Protein AF-A0A524IUM6-F1 (afdb_monomer_lite)

Structure (mmCIF, N/CA/C/O backbone):
data_AF-A0A524IUM6-F1
#
_entry.id   AF-A0A524IUM6-F1
#
loop_
_atom_site.group_PDB
_atom_site.id
_atom_site.type_symbol
_atom_site.label_atom_id
_atom_site.label_alt_id
_atom_site.label_comp_id
_atom_site.label_asym_id
_atom_site.label_entity_id
_atom_site.label_seq_id
_atom_site.pdbx_PDB_ins_code
_atom_site.Cartn_x
_atom_site.Cartn_y
_atom_site.Cartn_z
_atom_site.occupancy
_atom_site.B_iso_or_equiv
_atom_site.auth_seq_id
_atom_site.auth_comp_id
_atom_site.auth_asym_id
_atom_site.auth_atom_id
_atom_site.pdbx_PDB_model_num
ATOM 1 N N . MET A 1 1 ? -0.950 -3.202 12.504 1.00 82.06 1 MET A N 1
ATOM 2 C CA . MET A 1 1 ? -1.424 -2.932 11.117 1.00 82.06 1 MET A CA 1
ATOM 3 C C . MET A 1 1 ? -0.906 -4.008 10.167 1.00 82.06 1 MET A C 1
ATOM 5 O O . MET A 1 1 ? 0.249 -4.397 10.293 1.00 82.06 1 MET A O 1
ATOM 9 N N . GLY A 1 2 ? -1.723 -4.448 9.203 1.00 90.50 2 GLY A N 1
ATOM 10 C CA . GLY A 1 2 ? -1.296 -5.355 8.129 1.00 90.50 2 GLY A CA 1
ATOM 11 C C . GLY A 1 2 ? -2.139 -5.227 6.857 1.00 90.50 2 GLY A C 1
ATOM 12 O O . GLY A 1 2 ? -3.151 -4.526 6.854 1.00 90.50 2 GLY A O 1
ATOM 13 N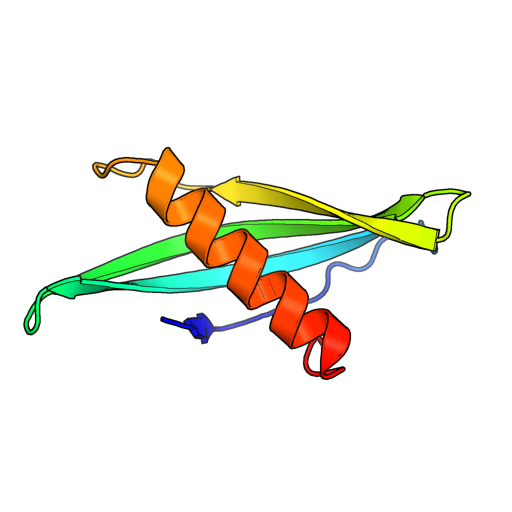 N . ILE A 1 3 ? -1.721 -5.906 5.783 1.00 91.75 3 ILE A N 1
ATOM 14 C CA . ILE A 1 3 ? -2.484 -6.028 4.531 1.00 91.75 3 ILE A CA 1
ATOM 15 C C . ILE A 1 3 ? -2.822 -7.503 4.305 1.00 91.75 3 ILE A C 1
ATOM 17 O O . ILE A 1 3 ? -1.938 -8.357 4.337 1.00 91.75 3 ILE A O 1
ATOM 21 N N . LYS A 1 4 ? -4.102 -7.797 4.085 1.00 92.00 4 LYS A N 1
ATOM 22 C CA . LYS A 1 4 ? -4.636 -9.136 3.821 1.00 92.00 4 LYS A CA 1
ATOM 23 C C . LYS A 1 4 ? -5.095 -9.258 2.372 1.00 92.00 4 LYS A C 1
ATOM 25 O O . LYS A 1 4 ? -5.351 -8.251 1.712 1.00 92.00 4 LYS A O 1
ATOM 30 N N . ASN A 1 5 ? -5.225 -10.501 1.902 1.00 91.88 5 ASN A N 1
ATOM 31 C CA . ASN A 1 5 ? -5.755 -10.832 0.574 1.00 91.88 5 ASN A CA 1
ATOM 32 C C . ASN A 1 5 ? -5.052 -10.053 -0.548 1.00 91.88 5 ASN A C 1
ATOM 34 O O . ASN A 1 5 ? -5.694 -9.515 -1.448 1.00 91.88 5 ASN A O 1
ATOM 38 N N . LEU A 1 6 ? -3.726 -9.929 -0.436 1.00 92.56 6 LEU A N 1
ATOM 39 C CA . LEU A 1 6 ? -2.924 -9.162 -1.373 1.00 92.56 6 LEU A CA 1
ATOM 40 C C . LEU A 1 6 ? -2.826 -9.912 -2.702 1.00 92.56 6 LEU A C 1
ATOM 42 O O . LEU A 1 6 ? -2.323 -11.031 -2.757 1.00 92.56 6 LEU A O 1
ATOM 46 N N . VAL A 1 7 ? -3.279 -9.269 -3.770 1.00 92.88 7 VAL A N 1
ATOM 47 C CA . VAL A 1 7 ? -3.257 -9.806 -5.129 1.00 92.88 7 VAL A CA 1
ATOM 48 C C . VAL A 1 7 ? -2.533 -8.819 -6.030 1.00 92.88 7 VAL A C 1
ATOM 50 O O . VAL A 1 7 ? -2.866 -7.631 -6.057 1.00 92.88 7 VAL A O 1
ATOM 53 N N . LYS A 1 8 ? -1.547 -9.309 -6.782 1.00 92.81 8 LYS A N 1
ATOM 54 C CA . LYS A 1 8 ? -0.905 -8.554 -7.857 1.00 92.81 8 LYS A CA 1
ATOM 55 C C . LYS A 1 8 ? -1.824 -8.552 -9.077 1.00 92.81 8 LYS A C 1
ATOM 57 O O . LYS A 1 8 ? -2.276 -9.603 -9.520 1.00 92.81 8 LYS A O 1
ATOM 62 N N . LYS A 1 9 ? -2.107 -7.370 -9.618 1.00 89.94 9 LYS A N 1
ATOM 63 C CA . LYS A 1 9 ? -2.863 -7.224 -10.862 1.00 89.94 9 LYS A CA 1
ATOM 64 C C . LYS A 1 9 ? -1.936 -7.450 -12.046 1.00 89.94 9 LYS A C 1
ATOM 66 O O . LYS A 1 9 ? -0.865 -6.844 -12.112 1.00 89.94 9 LYS A O 1
ATOM 71 N N . ASP A 1 10 ? -2.370 -8.303 -12.963 1.00 83.19 10 ASP A N 1
ATOM 72 C CA . ASP A 1 10 ? -1.649 -8.565 -14.200 1.00 83.19 10 ASP A CA 1
ATOM 73 C C . ASP A 1 10 ? -1.856 -7.395 -15.167 1.00 83.19 10 ASP A C 1
ATOM 75 O O . ASP A 1 10 ? -2.980 -7.069 -15.553 1.00 83.19 10 ASP A O 1
ATOM 79 N N . LEU A 1 11 ? -0.769 -6.686 -15.460 1.00 81.06 11 LEU A N 1
ATOM 80 C CA . LEU A 1 11 ? -0.749 -5.526 -16.340 1.00 81.06 11 LEU A CA 1
ATOM 81 C C . LEU A 1 11 ? 0.510 -5.601 -17.203 1.00 81.06 11 LEU A C 1
ATOM 83 O O . LEU A 1 11 ? 1.575 -5.931 -16.679 1.00 81.06 11 LEU A O 1
ATOM 87 N N . PRO A 1 12 ? 0.440 -5.205 -18.483 1.00 76.31 12 PRO A N 1
ATOM 88 C CA . PRO A 1 12 ? 1.559 -5.321 -19.421 1.00 76.31 12 PRO A CA 1
ATOM 89 C C . PRO A 1 12 ? 2.686 -4.292 -19.187 1.00 76.31 12 PRO A C 1
ATOM 91 O O . PRO A 1 12 ? 3.526 -4.088 -20.056 1.00 76.31 12 PRO A O 1
ATOM 94 N N . LEU A 1 13 ? 2.706 -3.59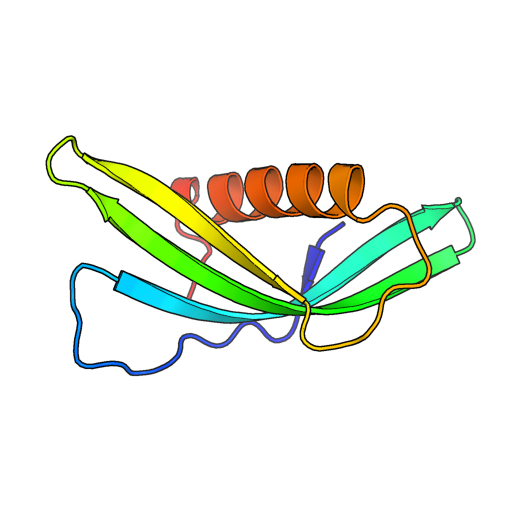7 -18.042 1.00 79.75 13 LEU A N 1
ATOM 95 C CA . LEU A 1 13 ? 3.667 -2.534 -17.738 1.00 79.75 13 LEU A CA 1
ATOM 96 C C . LEU A 1 13 ? 4.724 -3.029 -16.746 1.00 79.75 13 LEU A C 1
ATOM 98 O O . LEU A 1 13 ? 4.492 -3.062 -15.541 1.00 79.75 13 LEU A O 1
ATOM 102 N N . GLU A 1 14 ? 5.921 -3.348 -17.233 1.00 73.44 14 GLU A N 1
ATOM 103 C CA . GLU A 1 14 ? 6.986 -3.919 -16.392 1.00 73.44 14 GLU A CA 1
ATOM 104 C C . GLU A 1 14 ? 7.494 -2.965 -15.296 1.00 73.44 14 GLU A C 1
ATOM 106 O O . GLU A 1 14 ? 7.859 -3.393 -14.199 1.00 73.44 14 GLU A O 1
ATOM 111 N N . TYR A 1 15 ? 7.479 -1.655 -15.556 1.00 78.69 15 TYR A N 1
ATOM 112 C CA . TYR A 1 15 ? 7.954 -0.632 -14.617 1.00 78.69 15 TYR A CA 1
ATOM 113 C C . TYR A 1 15 ? 6.934 -0.277 -13.523 1.00 78.69 15 TYR A C 1
ATOM 115 O O . TYR A 1 15 ? 7.272 0.441 -12.572 1.00 78.69 15 TYR A O 1
ATOM 123 N N . ARG A 1 16 ? 5.688 -0.760 -13.648 1.00 87.31 16 ARG A N 1
ATOM 124 C CA . ARG A 1 16 ? 4.584 -0.432 -12.746 1.00 87.31 16 ARG A CA 1
ATOM 125 C C . ARG A 1 16 ? 3.839 -1.683 -12.308 1.00 87.31 16 ARG A C 1
ATOM 127 O O . ARG A 1 16 ? 3.041 -2.250 -13.044 1.00 87.31 16 ARG A O 1
ATOM 134 N N . LYS A 1 17 ? 4.009 -2.042 -11.041 1.00 91.94 17 LYS A N 1
ATOM 135 C CA . LYS A 1 17 ? 3.247 -3.124 -10.411 1.00 91.94 17 LYS A CA 1
ATOM 136 C C . LYS A 1 17 ? 2.031 -2.536 -9.714 1.00 91.94 17 LYS A C 1
ATOM 138 O O . LYS A 1 17 ? 2.161 -1.532 -9.014 1.00 91.94 17 LYS A O 1
ATOM 143 N N . ILE A 1 18 ? 0.864 -3.147 -9.893 1.00 93.69 18 ILE A N 1
ATOM 144 C CA . ILE A 1 18 ? -0.361 -2.758 -9.189 1.00 93.69 18 ILE A CA 1
ATOM 145 C C . ILE A 1 18 ? -0.817 -3.921 -8.325 1.00 93.69 18 ILE A C 1
ATOM 147 O O . ILE A 1 18 ? -0.771 -5.073 -8.743 1.00 93.69 18 ILE A O 1
ATOM 151 N N . PHE A 1 19 ? -1.265 -3.601 -7.122 1.00 95.25 19 PHE A N 1
ATOM 152 C CA . PHE A 1 19 ? -1.741 -4.553 -6.141 1.00 95.25 19 PHE A CA 1
ATOM 153 C C . PHE A 1 19 ? -3.087 -4.103 -5.590 1.00 95.25 19 PHE A C 1
ATOM 155 O O . PHE A 1 19 ? -3.355 -2.906 -5.473 1.00 95.25 19 PHE A O 1
ATOM 162 N N . SER A 1 20 ? -3.912 -5.065 -5.208 1.00 95.38 20 SER A N 1
ATOM 163 C CA . SER A 1 20 ? -5.133 -4.847 -4.438 1.00 95.38 20 SER A CA 1
ATOM 164 C C . SER A 1 20 ? -5.121 -5.708 -3.190 1.00 95.38 20 SER A C 1
ATOM 166 O O . SER A 1 20 ? -4.613 -6.824 -3.222 1.00 95.38 20 SER A O 1
ATOM 168 N N . GLY A 1 21 ? -5.696 -5.204 -2.106 1.00 94.69 21 GLY A N 1
ATOM 169 C CA . GLY A 1 21 ? -5.828 -5.953 -0.864 1.00 94.69 21 GLY A CA 1
ATOM 170 C C . GLY A 1 21 ? -6.680 -5.213 0.154 1.00 94.69 21 GLY A C 1
ATOM 171 O O . GLY A 1 21 ? -7.218 -4.138 -0.115 1.00 94.69 21 GLY A O 1
ATOM 172 N N . GLU A 1 22 ? -6.782 -5.788 1.342 1.00 95.38 22 GLU A N 1
ATOM 173 C CA . GLU A 1 22 ? -7.485 -5.199 2.476 1.00 95.38 22 GLU A CA 1
ATOM 174 C C . GLU A 1 22 ? -6.472 -4.725 3.517 1.00 95.38 22 GLU A C 1
ATOM 176 O O . GLU A 1 22 ? -5.741 -5.527 4.097 1.00 95.38 22 GLU A O 1
ATOM 181 N N . ALA A 1 23 ? -6.408 -3.417 3.757 1.00 93.50 23 ALA A N 1
ATOM 182 C CA . ALA A 1 23 ? -5.608 -2.857 4.836 1.00 93.50 23 ALA A CA 1
ATOM 183 C C . ALA A 1 23 ? -6.398 -2.900 6.143 1.00 93.50 23 ALA A C 1
ATOM 185 O O . ALA A 1 23 ? -7.517 -2.396 6.205 1.00 93.50 23 ALA A O 1
ATOM 186 N N . VAL A 1 24 ? -5.790 -3.460 7.188 1.00 93.06 24 VAL A N 1
ATOM 187 C CA . VAL A 1 24 ? -6.359 -3.525 8.536 1.00 93.06 24 VAL A CA 1
ATOM 188 C C . VAL A 1 24 ? -5.525 -2.652 9.466 1.00 93.06 24 VAL A C 1
ATOM 190 O O . VAL A 1 24 ? -4.349 -2.935 9.733 1.00 93.06 24 VAL A O 1
ATOM 193 N N . PHE A 1 25 ? -6.141 -1.581 9.951 1.00 90.50 25 PHE A N 1
ATOM 194 C CA . PHE A 1 25 ? -5.564 -0.627 10.888 1.00 90.50 25 PHE A CA 1
ATOM 195 C C . PHE A 1 25 ? -6.091 -0.894 12.294 1.00 90.50 25 PHE A C 1
ATOM 197 O O . PHE A 1 25 ? -7.285 -1.103 12.487 1.00 90.50 25 PHE A O 1
ATOM 204 N N . GLU A 1 26 ? -5.207 -0.851 13.282 1.00 89.12 26 GLU A N 1
ATOM 205 C CA . GLU A 1 26 ? -5.585 -0.848 14.696 1.00 89.12 26 GLU A CA 1
ATOM 206 C C . GLU A 1 26 ? -5.708 0.615 15.117 1.00 89.12 26 GLU A C 1
ATOM 208 O O . GLU A 1 26 ? -4.722 1.351 15.077 1.00 89.12 26 GLU A O 1
ATOM 213 N N . ILE A 1 27 ? -6.927 1.056 15.431 1.00 85.56 27 ILE A N 1
ATOM 214 C CA . ILE A 1 27 ? -7.217 2.458 15.765 1.00 85.56 27 ILE A CA 1
ATOM 215 C C . ILE A 1 27 ? -7.183 2.652 17.282 1.00 85.56 27 ILE A C 1
ATOM 217 O O . ILE A 1 27 ? -6.614 3.621 17.780 1.00 85.56 27 ILE A O 1
ATOM 221 N N . THR A 1 28 ? -7.747 1.698 18.022 1.00 84.88 28 THR A N 1
ATOM 222 C CA . THR A 1 28 ? -7.650 1.598 19.483 1.00 84.88 28 THR A CA 1
ATOM 223 C C . THR A 1 28 ? -7.425 0.139 19.880 1.00 84.88 28 THR A C 1
ATOM 225 O O . THR A 1 28 ? -7.549 -0.756 19.047 1.00 84.88 28 THR A O 1
ATOM 228 N N . ALA A 1 29 ? -7.156 -0.126 21.163 1.00 83.31 29 ALA A N 1
ATOM 229 C CA . ALA A 1 29 ? -6.967 -1.489 21.675 1.00 83.31 29 ALA A CA 1
ATOM 230 C C . ALA A 1 29 ? -8.157 -2.438 21.403 1.00 83.31 29 ALA A C 1
ATOM 232 O O . ALA A 1 29 ? -7.991 -3.652 21.417 1.00 83.31 29 ALA A O 1
ATOM 233 N N . SER A 1 30 ? -9.348 -1.890 21.153 1.00 83.88 30 SER A N 1
ATOM 234 C CA . SER A 1 30 ? -10.589 -2.635 20.925 1.00 83.88 30 SER A CA 1
ATOM 235 C C . SER A 1 30 ? -11.238 -2.364 19.565 1.00 83.88 30 SER A C 1
ATOM 237 O O . SER A 1 30 ? -12.299 -2.921 19.292 1.00 83.88 30 SER A O 1
ATOM 239 N N . SER A 1 31 ? -10.638 -1.532 18.701 1.00 86.00 31 SER A N 1
ATOM 240 C CA . SER A 1 31 ? -11.215 -1.200 17.393 1.00 86.00 31 SER A CA 1
ATOM 241 C C . SER A 1 31 ? -10.213 -1.333 16.252 1.00 86.00 31 SER A C 1
ATOM 243 O O . SER A 1 31 ? -9.082 -0.838 16.299 1.00 86.00 31 SER A O 1
ATOM 245 N N . THR A 1 32 ? -10.672 -1.993 15.191 1.00 89.31 32 THR A N 1
ATOM 246 C CA . THR A 1 32 ? -9.942 -2.11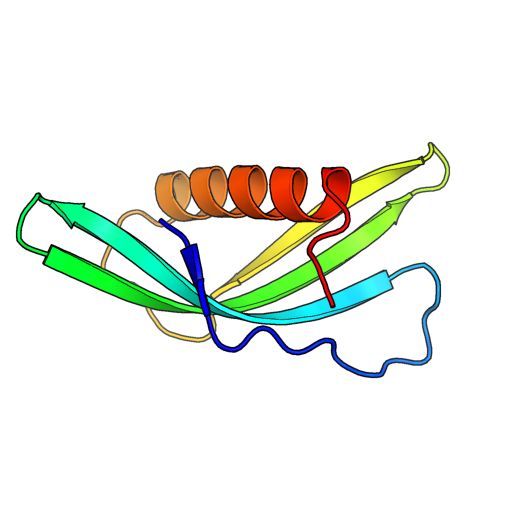2 13.933 1.00 89.31 32 THR A CA 1
ATOM 247 C C . THR A 1 32 ? -10.746 -1.478 12.810 1.00 89.31 32 THR A C 1
ATOM 249 O O . THR A 1 32 ? -11.974 -1.535 12.793 1.00 89.31 32 THR A O 1
ATOM 252 N N . LEU A 1 33 ? -10.037 -0.855 11.877 1.00 89.44 33 LEU A N 1
ATOM 253 C CA . LEU A 1 33 ? -10.586 -0.281 10.661 1.00 89.44 33 LEU A CA 1
ATOM 254 C C . LEU A 1 33 ? -10.050 -1.092 9.481 1.00 89.44 33 LEU A C 1
ATOM 256 O O . LEU A 1 33 ? -8.840 -1.130 9.256 1.00 89.44 33 LEU A O 1
ATOM 260 N N . ALA A 1 34 ? -10.945 -1.736 8.738 1.00 90.69 34 ALA A N 1
ATOM 261 C CA . ALA A 1 34 ? -10.610 -2.449 7.512 1.00 90.69 34 ALA A CA 1
ATOM 262 C C . ALA A 1 34 ? -10.994 -1.604 6.293 1.00 90.69 34 ALA A C 1
ATOM 264 O O . ALA A 1 34 ? -12.093 -1.052 6.225 1.00 90.69 34 ALA A O 1
ATOM 265 N N . CYS A 1 35 ? -10.089 -1.487 5.323 1.00 92.12 35 CYS A N 1
ATOM 266 C CA . CYS A 1 35 ? -10.324 -0.728 4.099 1.00 92.12 35 CYS A CA 1
ATOM 267 C C . CYS A 1 35 ? -9.809 -1.494 2.886 1.00 92.12 35 CYS A C 1
ATOM 269 O O . CYS A 1 35 ? -8.661 -1.940 2.861 1.00 92.12 35 CYS A O 1
ATOM 271 N N . THR A 1 36 ? -10.624 -1.572 1.835 1.00 94.31 36 THR A N 1
ATOM 272 C CA . THR A 1 36 ? -10.146 -2.047 0.536 1.00 94.31 36 THR A CA 1
ATOM 273 C C . THR A 1 36 ? -9.227 -0.999 -0.078 1.00 94.31 36 THR A C 1
ATOM 275 O O . THR A 1 36 ? -9.602 0.168 -0.233 1.00 94.31 36 THR A O 1
ATOM 278 N N . ILE A 1 37 ? -8.017 -1.422 -0.431 1.00 94.88 37 ILE A N 1
ATOM 279 C CA . ILE A 1 37 ? -6.993 -0.569 -1.015 1.00 94.88 37 ILE A CA 1
ATOM 280 C C . ILE A 1 37 ? -6.503 -1.123 -2.345 1.00 94.88 37 ILE A C 1
ATOM 282 O O . ILE A 1 37 ? -6.470 -2.328 -2.597 1.00 94.88 37 ILE A O 1
ATOM 286 N N . GLU A 1 38 ? -6.057 -0.207 -3.184 1.00 95.62 38 GLU A N 1
ATOM 287 C CA . GLU A 1 38 ? -5.258 -0.489 -4.361 1.00 95.62 38 GLU A CA 1
ATOM 288 C C . GLU A 1 38 ? -4.009 0.372 -4.291 1.00 95.62 38 GLU A C 1
ATOM 290 O O . GLU A 1 38 ? -4.080 1.556 -3.962 1.00 95.62 38 GLU A O 1
ATOM 295 N N . PHE A 1 39 ? -2.854 -0.199 -4.590 1.00 95.19 39 PHE A N 1
ATOM 296 C CA . PHE A 1 39 ? -1.621 0.566 -4.619 1.00 95.19 39 PHE A CA 1
ATOM 297 C C . PHE A 1 39 ? -0.765 0.187 -5.810 1.00 95.19 39 PHE A C 1
ATOM 299 O O . PHE A 1 39 ? -0.858 -0.916 -6.344 1.00 95.19 39 PHE A O 1
ATOM 306 N N . SER A 1 40 ? 0.071 1.126 -6.236 1.00 94.50 40 SER A N 1
ATOM 307 C CA . SER A 1 40 ? 1.037 0.888 -7.296 1.00 94.50 40 SER A CA 1
ATOM 308 C C . SER A 1 40 ? 2.443 1.227 -6.848 1.00 94.50 40 SER A C 1
ATOM 310 O O . SER A 1 40 ? 2.655 2.256 -6.201 1.00 94.50 40 SER A O 1
ATOM 312 N N . LEU A 1 41 ? 3.380 0.382 -7.262 1.00 93.19 41 LEU A N 1
ATOM 313 C CA . LEU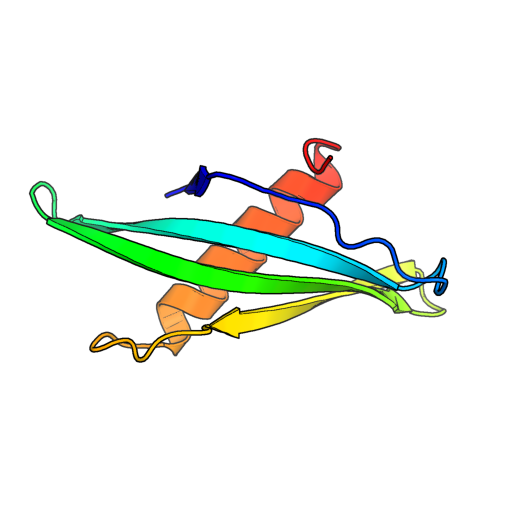 A 1 41 ? 4.811 0.604 -7.169 1.00 93.19 41 LEU A CA 1
ATOM 314 C C . LEU A 1 41 ? 5.323 0.945 -8.559 1.00 93.19 41 LEU A C 1
ATOM 316 O O . LEU A 1 41 ? 5.248 0.120 -9.469 1.00 93.19 41 LEU A O 1
ATOM 320 N N . GLU A 1 42 ? 5.810 2.166 -8.716 1.00 91.00 42 GLU A N 1
ATOM 321 C CA . GLU A 1 42 ? 6.390 2.651 -9.962 1.00 91.00 42 GLU A CA 1
ATOM 322 C C . GLU A 1 42 ? 7.862 2.969 -9.728 1.00 91.00 42 GLU A C 1
ATOM 324 O O . GLU A 1 42 ? 8.190 3.781 -8.860 1.00 91.00 42 GLU A O 1
ATOM 329 N N . ARG A 1 43 ? 8.754 2.322 -10.480 1.00 87.62 43 ARG A N 1
ATOM 330 C CA . ARG A 1 43 ? 10.178 2.667 -10.452 1.00 87.62 43 ARG A CA 1
ATOM 331 C C . ARG A 1 43 ? 10.420 3.821 -11.411 1.00 87.62 43 ARG A C 1
ATOM 333 O O . ARG A 1 43 ? 10.126 3.707 -12.597 1.00 87.62 43 ARG A O 1
ATOM 340 N N . ASN A 1 44 ? 10.948 4.927 -10.899 1.00 84.19 44 ASN A N 1
ATOM 341 C CA . ASN A 1 44 ? 11.371 6.030 -11.754 1.00 84.19 44 ASN A CA 1
ATOM 342 C C . ASN A 1 44 ? 12.777 5.781 -12.333 1.00 84.19 44 ASN A C 1
ATOM 344 O O . ASN A 1 44 ? 13.491 4.871 -11.908 1.00 84.19 44 ASN A O 1
ATOM 348 N N . ALA A 1 45 ? 13.192 6.624 -13.282 1.00 82.38 45 ALA A N 1
ATOM 349 C CA . ALA A 1 45 ? 14.509 6.533 -13.922 1.00 82.38 45 ALA A CA 1
ATOM 350 C C . ALA A 1 45 ? 15.693 6.678 -12.941 1.00 82.38 45 ALA A C 1
ATOM 352 O O . ALA A 1 45 ? 16.784 6.202 -13.227 1.00 82.38 45 ALA A O 1
ATOM 353 N N . ALA A 1 46 ? 15.476 7.292 -11.773 1.00 83.62 46 ALA A N 1
ATOM 354 C CA . ALA A 1 46 ? 16.474 7.424 -10.710 1.00 83.62 46 ALA A CA 1
ATOM 355 C C . ALA A 1 46 ? 16.503 6.214 -9.749 1.00 83.62 46 ALA A C 1
ATOM 357 O O . ALA A 1 46 ? 17.187 6.254 -8.729 1.00 83.62 46 ALA A O 1
ATOM 358 N N . GLY A 1 47 ? 15.734 5.156 -10.030 1.00 78.44 47 GLY A N 1
ATOM 359 C CA . GLY A 1 47 ? 15.649 3.957 -9.194 1.00 78.44 47 GLY A CA 1
ATOM 360 C C . GLY A 1 47 ? 14.813 4.124 -7.922 1.00 78.44 47 GLY A C 1
ATOM 361 O O . GLY A 1 47 ? 14.752 3.206 -7.107 1.00 78.44 47 GLY A O 1
ATOM 362 N N . MET A 1 48 ? 14.140 5.262 -7.733 1.00 83.00 48 MET A N 1
ATOM 363 C CA . MET A 1 48 ? 13.246 5.471 -6.597 1.00 83.00 48 MET A CA 1
ATOM 364 C C . MET A 1 48 ? 11.889 4.813 -6.858 1.00 83.00 48 MET A C 1
ATOM 366 O O . MET A 1 48 ? 11.278 5.008 -7.912 1.00 83.00 48 MET A O 1
ATOM 370 N N . THR A 1 49 ? 11.380 4.093 -5.858 1.00 87.44 49 THR A N 1
ATOM 371 C CA . THR A 1 49 ? 10.022 3.539 -5.876 1.00 87.44 49 THR A CA 1
ATOM 372 C C . THR A 1 49 ? 9.015 4.602 -5.441 1.00 87.44 49 THR A C 1
ATOM 374 O O . THR A 1 49 ? 8.992 5.028 -4.283 1.00 87.44 49 THR A O 1
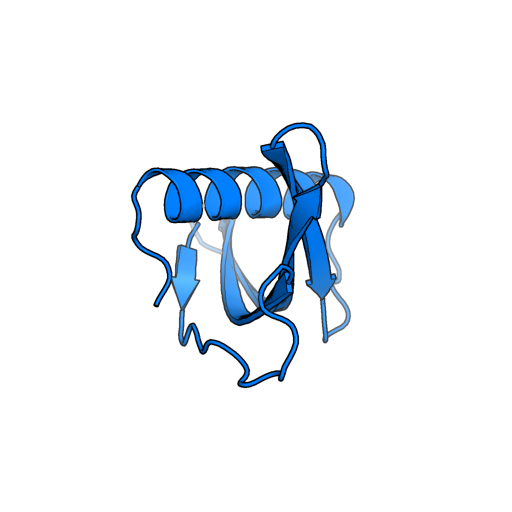ATOM 377 N N . ASN A 1 50 ? 8.149 5.018 -6.359 1.00 91.25 50 ASN A N 1
ATOM 378 C CA . ASN A 1 50 ? 6.998 5.857 -6.064 1.00 91.25 50 ASN A CA 1
ATOM 379 C C . ASN A 1 50 ? 5.802 4.978 -5.671 1.00 91.25 50 ASN A C 1
ATOM 381 O O . ASN A 1 50 ? 5.374 4.115 -6.440 1.00 91.25 50 ASN A O 1
ATOM 385 N N . ILE A 1 51 ? 5.263 5.211 -4.471 1.00 93.94 51 ILE A N 1
ATOM 386 C CA . ILE A 1 51 ? 4.131 4.464 -3.915 1.00 93.94 51 ILE A CA 1
ATOM 387 C C . ILE A 1 51 ? 2.880 5.341 -3.962 1.00 93.94 51 ILE A C 1
ATOM 389 O O . ILE A 1 51 ? 2.760 6.337 -3.232 1.00 93.94 51 ILE A O 1
ATOM 393 N N . ARG A 1 52 ? 1.914 4.936 -4.789 1.00 93.81 52 ARG A N 1
ATOM 394 C CA . ARG A 1 52 ? 0.568 5.529 -4.829 1.00 93.81 52 ARG A CA 1
ATOM 395 C C . ARG A 1 52 ? -0.423 4.567 -4.201 1.00 93.81 52 ARG A C 1
ATOM 397 O O . ARG A 1 52 ? -0.347 3.375 -4.462 1.00 93.81 52 ARG A O 1
ATOM 404 N N . VAL A 1 53 ? -1.334 5.093 -3.391 1.00 94.12 53 VAL A N 1
ATOM 405 C CA . VAL A 1 53 ? -2.345 4.323 -2.662 1.00 94.12 53 VAL A CA 1
ATOM 406 C C . VAL A 1 53 ? -3.702 4.957 -2.920 1.00 94.12 53 VAL A C 1
ATOM 408 O O . VAL A 1 53 ? -3.837 6.176 -2.836 1.00 94.12 53 VAL A O 1
ATOM 411 N N . TYR A 1 54 ? -4.688 4.120 -3.204 1.00 92.75 54 TYR A N 1
ATOM 412 C CA . TYR A 1 54 ? -6.074 4.476 -3.437 1.00 92.75 54 TYR A CA 1
ATOM 413 C C . TYR A 1 54 ? -6.945 3.669 -2.481 1.00 92.75 54 TYR A C 1
ATOM 415 O O . TYR A 1 54 ? -6.917 2.438 -2.495 1.00 92.75 54 TYR A O 1
ATOM 423 N N . PHE A 1 55 ? -7.730 4.359 -1.663 1.00 91.69 55 PHE A N 1
ATOM 424 C CA . PHE A 1 55 ? -8.782 3.736 -0.870 1.00 91.69 55 PHE A CA 1
ATOM 425 C C . PHE A 1 55 ? -10.014 3.579 -1.763 1.00 91.69 55 PHE A C 1
ATOM 427 O O . PHE A 1 55 ? -10.438 4.544 -2.397 1.00 91.69 55 PHE A O 1
ATOM 434 N N . LYS A 1 56 ? -10.545 2.359 -1.882 1.00 89.81 56 LYS A N 1
ATOM 435 C CA . LYS A 1 56 ? -11.703 2.071 -2.749 1.00 89.81 56 LYS A CA 1
ATOM 436 C C . LYS A 1 56 ? -13.042 2.349 -2.063 1.00 89.81 56 LYS A C 1
ATOM 438 O O . LYS A 1 56 ? -14.050 2.471 -2.750 1.00 89.81 56 LYS A O 1
ATOM 443 N N . ASN A 1 57 ? -13.034 2.501 -0.741 1.00 84.12 57 ASN A N 1
ATOM 444 C CA . ASN A 1 57 ? -14.219 2.758 0.068 1.00 84.12 57 ASN A CA 1
ATOM 445 C C . ASN A 1 57 ? -14.054 4.098 0.797 1.00 84.12 57 ASN A C 1
ATOM 447 O O . ASN A 1 57 ? -12.924 4.533 1.039 1.00 84.12 57 ASN A O 1
ATOM 451 N N . SER A 1 58 ? -15.173 4.735 1.158 1.00 80.69 58 SER A N 1
ATOM 452 C CA . SER A 1 58 ? -15.152 5.907 2.040 1.00 80.69 58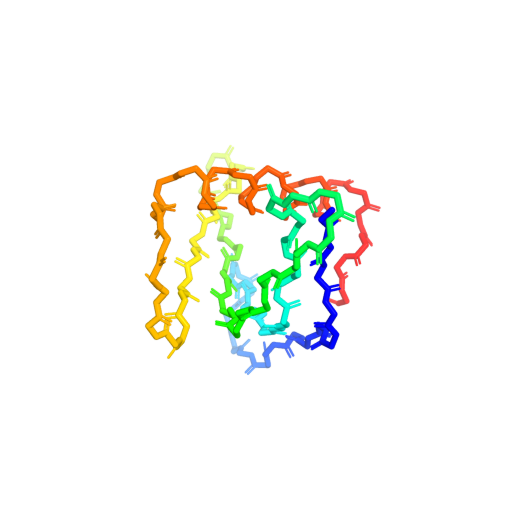 SER A CA 1
ATOM 453 C C . SER A 1 58 ? -14.600 5.520 3.411 1.00 80.69 58 SER A C 1
ATOM 455 O O . SER A 1 58 ? -14.869 4.422 3.900 1.00 80.69 58 SER A O 1
ATOM 457 N N . ILE A 1 59 ? -13.810 6.410 4.007 1.00 82.69 59 ILE A N 1
ATOM 458 C CA . ILE A 1 59 ? -13.194 6.203 5.316 1.00 82.69 59 ILE A CA 1
ATOM 459 C C . ILE A 1 59 ? -13.569 7.373 6.212 1.00 82.69 59 ILE A C 1
ATOM 461 O O . ILE A 1 59 ? -13.097 8.491 6.010 1.00 82.69 59 ILE A O 1
ATOM 465 N N . ASP A 1 60 ? -14.356 7.089 7.241 1.00 81.31 60 ASP A N 1
ATOM 466 C CA . ASP A 1 60 ? -14.733 8.034 8.294 1.00 81.31 60 ASP A CA 1
ATOM 467 C C . ASP A 1 60 ? -13.621 8.164 9.354 1.00 81.31 60 ASP A C 1
ATOM 469 O O . ASP A 1 60 ? -13.823 7.982 10.553 1.00 81.31 60 ASP A O 1
ATOM 473 N N . TYR A 1 61 ? -12.392 8.428 8.899 1.00 82.12 61 TYR A N 1
ATOM 474 C CA . TYR A 1 61 ? -11.202 8.603 9.735 1.00 82.12 61 TYR A CA 1
ATOM 475 C C . TYR A 1 61 ? -10.191 9.524 9.033 1.00 82.12 61 TYR A C 1
ATOM 477 O O . TYR A 1 61 ? -10.151 9.552 7.799 1.00 82.12 61 TYR A O 1
ATOM 485 N N . PRO A 1 62 ? -9.328 10.262 9.763 1.00 86.75 62 PRO A N 1
ATOM 486 C CA . PRO A 1 62 ? -8.290 11.081 9.143 1.00 86.75 62 PRO A CA 1
ATOM 487 C C . PRO A 1 62 ? -7.438 10.304 8.122 1.00 86.75 62 PRO A C 1
ATOM 489 O O . PRO A 1 62 ? -6.649 9.426 8.469 1.00 86.75 62 PRO A O 1
ATOM 492 N N . LEU A 1 63 ? -7.559 10.662 6.840 1.00 87.56 63 LEU A N 1
ATOM 493 C CA . LEU A 1 63 ? -6.903 9.945 5.737 1.00 87.56 63 LEU A CA 1
ATOM 494 C C . LEU A 1 63 ? -5.381 10.109 5.721 1.00 87.56 63 LEU A C 1
ATOM 496 O O . LEU A 1 63 ? -4.654 9.188 5.353 1.00 87.56 63 LEU A O 1
ATOM 500 N N . ILE A 1 64 ? -4.885 11.283 6.114 1.00 89.44 64 ILE A N 1
ATOM 501 C CA . ILE A 1 64 ? -3.454 11.607 6.082 1.00 89.44 64 ILE A CA 1
ATOM 502 C C . ILE A 1 64 ? -2.619 10.615 6.917 1.00 89.44 64 ILE A C 1
ATOM 504 O O . ILE A 1 64 ? -1.668 10.051 6.362 1.00 89.44 64 ILE A O 1
ATOM 508 N N . PRO A 1 65 ? -2.921 10.359 8.209 1.00 89.19 65 PRO A N 1
ATOM 509 C CA . PRO A 1 65 ? -2.148 9.404 9.002 1.00 89.19 65 PRO A CA 1
ATOM 510 C C . PRO A 1 65 ? -2.254 7.972 8.468 1.00 89.19 65 PRO A C 1
ATOM 512 O O . PRO A 1 65 ? -1.228 7.296 8.376 1.00 89.19 65 PRO A O 1
ATOM 515 N N . LEU A 1 66 ? -3.441 7.537 8.029 1.00 90.31 66 LEU A N 1
ATOM 516 C CA . LEU A 1 66 ? -3.632 6.208 7.436 1.00 90.31 66 LEU A CA 1
ATOM 517 C C . LEU A 1 66 ? -2.779 6.029 6.179 1.00 90.31 66 LEU A C 1
ATOM 519 O O . LEU A 1 66 ? -2.078 5.030 6.029 1.00 90.31 66 LEU A O 1
ATOM 523 N N . MET A 1 67 ? -2.774 7.030 5.297 1.00 91.88 67 MET A N 1
ATOM 524 C CA . MET A 1 67 ? -1.989 6.999 4.068 1.00 91.88 67 MET A CA 1
ATOM 525 C C . MET A 1 67 ? -0.481 6.982 4.349 1.00 91.88 67 MET A C 1
ATOM 527 O O . MET A 1 67 ? 0.255 6.264 3.669 1.00 91.88 67 MET A O 1
ATOM 531 N N . ARG A 1 68 ? 0.000 7.733 5.351 1.00 92.19 68 ARG A N 1
ATOM 532 C CA . ARG A 1 68 ? 1.416 7.707 5.764 1.00 92.19 68 ARG A CA 1
ATOM 533 C C . ARG A 1 68 ? 1.820 6.336 6.304 1.00 92.19 68 ARG A C 1
ATOM 535 O O . ARG A 1 68 ? 2.831 5.797 5.856 1.00 92.19 68 ARG A O 1
ATOM 542 N N . ALA A 1 69 ? 1.029 5.776 7.219 1.00 92.00 69 ALA A N 1
ATOM 543 C CA . ALA A 1 69 ? 1.281 4.460 7.803 1.00 92.00 69 ALA A CA 1
ATOM 544 C C . ALA A 1 69 ? 1.285 3.362 6.729 1.00 92.00 69 ALA A C 1
ATOM 546 O O . ALA A 1 69 ? 2.206 2.549 6.664 1.00 92.00 69 ALA A O 1
ATOM 547 N N . LEU A 1 70 ? 0.309 3.400 5.819 1.00 93.62 70 LEU A N 1
ATOM 548 C CA . LEU A 1 70 ? 0.178 2.421 4.749 1.00 93.62 70 LEU A CA 1
ATOM 549 C C . LEU A 1 70 ? 1.336 2.485 3.748 1.00 93.62 70 LEU A C 1
ATOM 551 O O . LEU A 1 70 ? 1.897 1.449 3.404 1.00 93.62 70 LEU A O 1
ATOM 555 N N . LYS A 1 71 ? 1.762 3.684 3.327 1.00 94.56 71 LYS A N 1
ATOM 556 C CA . LYS A 1 71 ? 2.940 3.833 2.453 1.00 94.56 71 LYS A CA 1
ATOM 557 C C . LYS A 1 71 ? 4.219 3.318 3.113 1.00 94.56 71 LYS A C 1
ATOM 559 O O . LYS A 1 71 ? 5.019 2.676 2.437 1.00 94.56 71 LYS A O 1
ATOM 564 N N . ALA A 1 72 ? 4.411 3.579 4.407 1.00 94.12 72 ALA A N 1
ATOM 565 C CA . ALA A 1 72 ? 5.564 3.069 5.148 1.00 94.12 72 ALA A CA 1
ATOM 566 C C . ALA A 1 72 ? 5.555 1.533 5.213 1.00 94.12 72 ALA A C 1
ATOM 568 O O . ALA A 1 72 ? 6.570 0.904 4.922 1.00 94.12 72 ALA A O 1
ATOM 569 N N . HIS A 1 73 ? 4.397 0.935 5.504 1.00 94.56 73 HIS A N 1
ATOM 570 C CA . HIS A 1 73 ? 4.239 -0.516 5.552 1.00 94.56 73 HIS A CA 1
ATOM 571 C C . HIS A 1 73 ? 4.456 -1.178 4.181 1.00 94.56 73 HIS A C 1
ATOM 573 O O . HIS A 1 73 ? 5.208 -2.141 4.080 1.00 94.56 73 HIS A O 1
ATOM 579 N N . ILE A 1 74 ? 3.879 -0.628 3.106 1.00 94.62 74 ILE A N 1
ATOM 580 C CA . ILE A 1 74 ? 4.087 -1.128 1.735 1.00 94.62 74 ILE A CA 1
ATOM 581 C C . ILE A 1 74 ? 5.566 -1.045 1.340 1.00 94.62 74 ILE A C 1
ATOM 583 O O . ILE A 1 74 ? 6.090 -1.977 0.737 1.00 94.62 74 ILE A O 1
ATOM 587 N N . ARG A 1 75 ? 6.257 0.047 1.693 1.00 94.00 75 ARG A N 1
ATOM 588 C CA . ARG A 1 75 ? 7.691 0.194 1.414 1.00 94.00 75 ARG A CA 1
ATOM 589 C C . ARG A 1 75 ? 8.524 -0.874 2.120 1.00 94.00 75 ARG A C 1
ATOM 591 O O . ARG A 1 75 ? 9.454 -1.396 1.512 1.00 94.00 75 ARG A O 1
ATOM 598 N N . ALA A 1 76 ? 8.194 -1.195 3.372 1.00 93.50 76 ALA A N 1
ATOM 599 C CA . ALA A 1 76 ? 8.846 -2.278 4.102 1.00 93.50 76 ALA A CA 1
ATOM 600 C C . ALA A 1 76 ? 8.618 -3.626 3.401 1.00 93.50 76 ALA A C 1
ATOM 602 O O . ALA A 1 76 ? 9.584 -4.322 3.112 1.00 93.50 76 ALA A O 1
ATOM 603 N N . LEU A 1 77 ? 7.376 -3.936 3.005 1.00 92.69 77 LEU A N 1
ATOM 604 C CA . LEU A 1 77 ? 7.056 -5.169 2.271 1.00 92.69 77 LEU A CA 1
ATOM 605 C C . LEU A 1 77 ? 7.804 -5.289 0.931 1.00 92.69 77 LEU A C 1
ATOM 607 O O . LEU A 1 77 ? 8.276 -6.374 0.603 1.00 92.69 77 LEU A O 1
ATOM 611 N N . ASP A 1 78 ? 7.925 -4.197 0.168 1.00 91.56 78 ASP A N 1
ATOM 612 C CA . ASP A 1 78 ? 8.696 -4.158 -1.087 1.00 91.56 78 ASP A CA 1
ATOM 613 C C . ASP A 1 78 ? 10.194 -4.385 -0.836 1.00 91.56 78 ASP A C 1
ATOM 615 O O . ASP A 1 78 ? 10.834 -5.170 -1.530 1.00 91.56 78 ASP A O 1
ATOM 619 N N . THR A 1 79 ? 10.739 -3.750 0.206 1.00 90.12 79 THR A N 1
ATOM 620 C CA . THR A 1 79 ? 12.160 -3.863 0.572 1.00 90.12 79 THR A CA 1
ATOM 621 C C . THR A 1 79 ? 12.501 -5.262 1.096 1.00 90.12 79 THR A C 1
ATOM 623 O O . THR A 1 79 ? 13.575 -5.781 0.810 1.00 90.12 79 THR A O 1
ATOM 626 N N . GLU A 1 80 ? 11.579 -5.896 1.825 1.00 93.38 80 GLU A N 1
ATOM 627 C CA . GLU A 1 80 ? 11.705 -7.265 2.343 1.00 93.38 80 GLU A CA 1
ATOM 628 C C . GLU A 1 80 ? 11.400 -8.342 1.282 1.00 93.38 80 GLU A C 1
ATOM 630 O O . GLU A 1 80 ? 11.544 -9.529 1.565 1.00 93.38 80 GLU A O 1
ATOM 635 N N . GLY A 1 81 ? 10.948 -7.966 0.077 1.00 90.31 81 GLY A N 1
ATOM 636 C CA . GLY A 1 81 ? 10.569 -8.919 -0.973 1.00 90.31 81 GLY A CA 1
ATOM 637 C C . GLY A 1 81 ? 9.328 -9.757 -0.637 1.00 90.31 81 GLY A C 1
ATOM 638 O O . GLY A 1 81 ? 9.187 -10.874 -1.123 1.00 90.31 81 GLY A O 1
ATOM 639 N N . ARG A 1 82 ? 8.430 -9.237 0.210 1.00 90.88 82 ARG A N 1
ATOM 640 C CA . ARG A 1 82 ? 7.237 -9.944 0.726 1.00 90.88 82 ARG A CA 1
ATOM 641 C C . ARG A 1 82 ? 5.953 -9.646 -0.042 1.00 90.88 82 ARG A C 1
ATOM 643 O O . ARG A 1 82 ? 4.879 -10.098 0.354 1.00 90.88 82 ARG A O 1
ATOM 650 N N . LEU A 1 83 ? 6.048 -8.855 -1.106 1.00 88.81 83 LEU A N 1
ATOM 651 C CA . LEU A 1 83 ? 4.950 -8.659 -2.043 1.00 88.81 83 LEU A CA 1
ATOM 652 C C . LEU A 1 83 ? 4.919 -9.835 -3.038 1.00 88.81 83 LEU A C 1
ATOM 654 O O . LEU A 1 83 ? 5.989 -10.228 -3.505 1.00 88.81 83 LEU A O 1
ATOM 658 N N . PRO A 1 84 ? 3.733 -10.385 -3.350 1.00 83.69 84 PRO A N 1
ATOM 659 C CA . PRO A 1 84 ? 3.575 -11.496 -4.286 1.00 83.69 84 PRO A CA 1
ATOM 660 C C . PRO A 1 84 ? 3.882 -11.113 -5.744 1.00 83.69 84 PRO A C 1
ATOM 662 O O . PRO A 1 84 ? 3.864 -9.907 -6.097 1.00 83.69 84 PRO A O 1
#

pLDDT: mean 89.25, std 5.14, range [73.44, 95.62]

Radius of gyration: 13.18 Å; chains: 1; bounding box: 32×23×41 Å

Foldseek 3Di:
DDWPPKDWDDDPDPQKIKIWTWDWDDPDPPDIDIFTKMWMWGQDPVRDTDIDMDTPDDDPDPVVVVVVVVVVRVVVCVVVVVHD

Secondary structure (DSSP, 8-state):
-EEEEEEEE--S-TTEEEEEEEEEEEEETTEEEEEEEEEEEEE-TTS-EEEEEEESS--SS-HHHHHHHHHHHHHHHHHTT---

Sequence (84 aa):
MGIKNLVKKDLPLEYRKIFSGEAVFEITASSTLACTIEFSLERNAAGMTNIRVYFKNSIDYPLIPLMRALKAHIRALDTEGRLP